Protein AF-A0A939MK99-F1 (afdb_monomer)

Radius of gyration: 21.75 Å; Cα contacts (8 Å, |Δi|>4): 8; chains: 1; bounding box: 47×18×62 Å

Foldseek 3Di:
DDPVVVVPPVVVVVVVVLVVVLVVVLVVDDPDPVSVVSVVVSVVVVVVVVVVVVVVVVVVVVVVVVVVVVVVVVVVVVVVD

Structure (mmCIF, N/CA/C/O backbone):
data_AF-A0A939MK99-F1
#
_entry.id   AF-A0A939MK99-F1
#
loop_
_atom_site.group_PDB
_atom_site.id
_atom_site.type_symbol
_atom_site.label_atom_id
_atom_site.label_alt_id
_atom_site.label_comp_id
_atom_site.label_asym_id
_atom_site.label_entity_id
_atom_site.label_seq_id
_atom_site.pdbx_PDB_ins_code
_atom_site.Cartn_x
_atom_site.Cartn_y
_atom_site.Cartn_z
_atom_site.occupancy
_atom_site.B_iso_or_equiv
_atom_site.auth_seq_id
_atom_site.auth_comp_id
_atom_site.auth_asym_id
_atom_site.auth_atom_id
_atom_site.pdbx_PDB_model_num
ATOM 1 N N . MET A 1 1 ? 22.740 -11.633 2.143 1.00 44.81 1 MET A N 1
ATOM 2 C CA . MET A 1 1 ? 21.695 -10.881 1.412 1.00 44.81 1 MET A CA 1
ATOM 3 C C . MET A 1 1 ? 21.046 -9.919 2.400 1.00 44.81 1 MET A C 1
ATOM 5 O O . MET A 1 1 ? 20.390 -10.378 3.322 1.00 44.81 1 MET A O 1
ATOM 9 N N . SER A 1 2 ? 21.363 -8.622 2.336 1.00 47.25 2 SER A 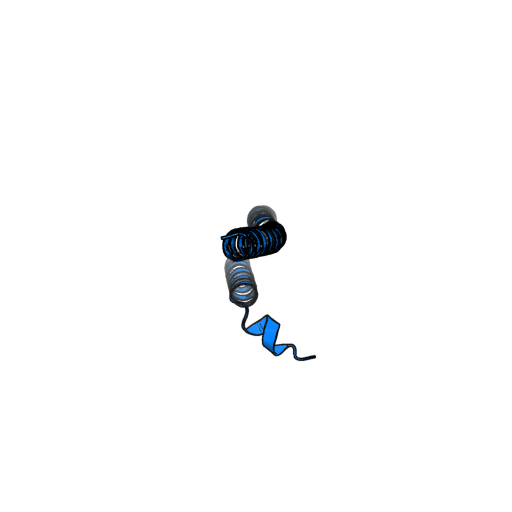N 1
ATOM 10 C CA . SER A 1 2 ? 21.066 -7.677 3.422 1.00 47.25 2 SER A CA 1
ATOM 11 C C . SER A 1 2 ? 19.629 -7.141 3.361 1.00 47.25 2 SER A C 1
ATOM 13 O O . SER A 1 2 ? 19.240 -6.454 2.419 1.00 47.25 2 SER A O 1
ATOM 15 N N . LEU A 1 3 ? 18.861 -7.394 4.426 1.00 54.47 3 LEU A N 1
ATOM 16 C CA . LEU A 1 3 ? 17.537 -6.805 4.684 1.00 54.47 3 LEU A CA 1
ATOM 17 C C .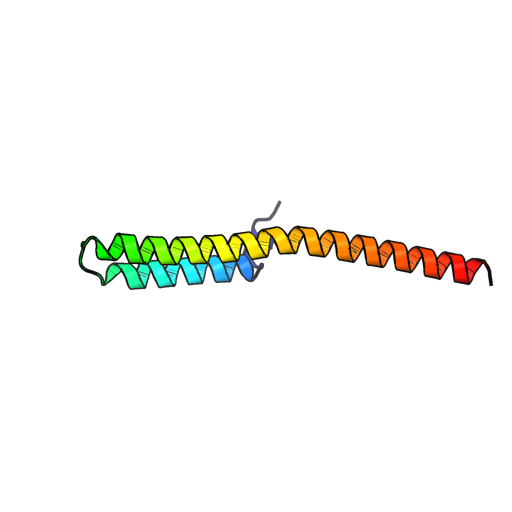 LEU A 1 3 ? 17.527 -5.260 4.612 1.00 54.47 3 LEU A C 1
ATOM 19 O O . LEU A 1 3 ? 16.485 -4.659 4.367 1.00 54.47 3 LEU A O 1
ATOM 23 N N . GLY A 1 4 ? 18.683 -4.606 4.780 1.00 54.44 4 GLY A N 1
ATOM 24 C CA . GLY A 1 4 ? 18.808 -3.143 4.800 1.00 54.44 4 GLY A CA 1
ATOM 25 C C . GLY A 1 4 ? 18.412 -2.426 3.502 1.00 54.44 4 GLY A C 1
ATOM 26 O O . GLY A 1 4 ? 18.072 -1.245 3.551 1.00 54.44 4 GLY A O 1
ATOM 27 N N . LYS A 1 5 ? 18.393 -3.120 2.352 1.00 55.72 5 LYS A N 1
ATOM 28 C CA . LYS A 1 5 ? 18.005 -2.519 1.060 1.00 55.72 5 LYS A CA 1
ATOM 29 C C . LYS A 1 5 ? 16.487 -2.329 0.914 1.00 55.72 5 LYS A C 1
ATOM 31 O O . LYS A 1 5 ? 16.053 -1.481 0.144 1.00 55.72 5 LYS A O 1
ATOM 36 N N . TYR A 1 6 ? 15.686 -3.078 1.674 1.00 52.91 6 TYR A N 1
ATOM 37 C CA . TYR A 1 6 ? 14.225 -2.950 1.670 1.00 52.91 6 TYR A CA 1
ATOM 38 C C . TYR A 1 6 ? 13.721 -1.939 2.706 1.00 52.91 6 TYR A C 1
ATOM 40 O O . TYR A 1 6 ? 12.696 -1.307 2.480 1.00 52.91 6 TYR A O 1
ATOM 48 N N . LEU A 1 7 ? 14.467 -1.712 3.796 1.00 54.50 7 LEU A N 1
ATOM 49 C CA . LEU A 1 7 ? 14.137 -0.679 4.788 1.00 54.50 7 LEU A CA 1
ATOM 50 C C . LEU A 1 7 ? 14.364 0.758 4.290 1.00 54.50 7 LEU A C 1
ATOM 52 O O . LEU A 1 7 ? 13.718 1.670 4.789 1.00 54.50 7 LEU A O 1
ATOM 56 N N . THR A 1 8 ? 15.251 0.979 3.317 1.00 55.75 8 THR A N 1
ATOM 57 C CA . THR A 1 8 ? 15.495 2.308 2.714 1.00 55.75 8 THR A CA 1
ATOM 58 C C . THR A 1 8 ? 14.555 2.633 1.556 1.00 55.75 8 THR A C 1
ATOM 60 O O . THR A 1 8 ? 14.600 3.736 1.013 1.00 55.75 8 THR A O 1
ATOM 63 N N . ASN A 1 9 ? 13.678 1.700 1.179 1.00 63.34 9 ASN A N 1
ATOM 64 C CA . ASN A 1 9 ? 12.660 1.963 0.182 1.00 63.34 9 ASN A CA 1
ATOM 65 C C . ASN A 1 9 ? 11.532 2.776 0.833 1.00 63.34 9 ASN A C 1
ATOM 67 O O . ASN A 1 9 ? 10.855 2.298 1.746 1.00 63.34 9 ASN A O 1
ATOM 71 N N . PHE A 1 10 ? 11.337 4.009 0.363 1.00 70.12 10 PHE A N 1
ATOM 72 C CA . PHE A 1 10 ? 10.327 4.944 0.869 1.00 70.12 10 PHE A CA 1
ATOM 73 C C . PHE A 1 10 ? 8.929 4.303 0.928 1.00 70.12 10 PHE A C 1
ATOM 75 O O . PHE A 1 10 ? 8.160 4.590 1.843 1.00 70.12 10 PHE A O 1
ATOM 82 N N . GLY A 1 11 ? 8.635 3.368 0.014 1.00 66.56 11 GLY A N 1
ATOM 83 C CA . GLY A 1 11 ? 7.387 2.603 0.003 1.00 66.56 11 GLY A CA 1
ATOM 84 C C . GLY A 1 11 ? 7.176 1.726 1.242 1.00 66.56 11 GLY A C 1
ATOM 85 O O . GLY A 1 11 ? 6.065 1.664 1.762 1.00 66.56 11 GLY A O 1
ATOM 86 N N . VAL A 1 12 ? 8.229 1.100 1.776 1.00 69.12 12 VAL A N 1
ATOM 87 C CA . VAL A 1 12 ? 8.136 0.258 2.984 1.00 69.12 12 VAL A CA 1
ATOM 88 C C . VAL A 1 12 ? 7.945 1.122 4.230 1.00 69.12 12 VAL A C 1
ATOM 90 O O . VAL A 1 12 ? 7.116 0.806 5.083 1.00 69.12 12 VAL A O 1
ATOM 93 N N . ILE A 1 13 ? 8.650 2.253 4.313 1.00 74.62 13 ILE A N 1
ATOM 94 C CA . ILE A 1 13 ? 8.487 3.222 5.407 1.00 74.62 13 ILE A CA 1
ATOM 95 C C . ILE A 1 13 ? 7.072 3.820 5.384 1.00 74.62 13 ILE A C 1
ATOM 97 O O . ILE A 1 13 ? 6.402 3.854 6.416 1.00 74.62 13 ILE A O 1
ATOM 101 N N . ALA A 1 14 ? 6.585 4.229 4.211 1.00 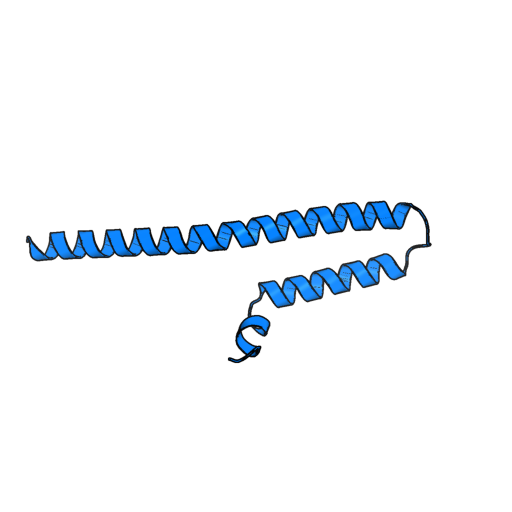71.56 14 ALA A N 1
ATOM 102 C CA . ALA A 1 14 ? 5.231 4.751 4.042 1.00 71.56 14 ALA A CA 1
ATOM 103 C C . ALA A 1 14 ? 4.160 3.706 4.405 1.00 71.56 14 ALA A C 1
ATOM 105 O O . ALA A 1 14 ? 3.186 4.045 5.078 1.00 71.56 14 ALA A O 1
ATOM 106 N N . ALA A 1 15 ? 4.364 2.434 4.041 1.00 75.50 15 ALA A N 1
ATOM 107 C CA . ALA A 1 15 ? 3.468 1.344 4.423 1.00 75.50 15 ALA A CA 1
ATOM 108 C C . ALA A 1 15 ? 3.421 1.136 5.948 1.00 75.50 15 ALA A C 1
ATOM 110 O O . ALA A 1 15 ? 2.336 1.004 6.515 1.00 75.50 15 ALA A O 1
ATOM 111 N N . LEU A 1 16 ? 4.574 1.167 6.628 1.00 77.44 16 LEU A N 1
ATOM 112 C CA . LEU A 1 16 ? 4.647 1.026 8.087 1.00 77.44 16 LEU A CA 1
ATOM 113 C C . LEU A 1 16 ? 4.009 2.213 8.823 1.00 77.44 16 LEU A C 1
ATOM 115 O O . LEU A 1 16 ? 3.265 2.008 9.784 1.00 77.44 16 LEU A O 1
ATOM 119 N N . ILE A 1 17 ? 4.242 3.446 8.361 1.00 78.94 17 ILE A N 1
ATOM 120 C CA . ILE A 1 17 ? 3.631 4.654 8.940 1.00 78.94 17 ILE A CA 1
ATOM 121 C C . ILE A 1 17 ? 2.113 4.655 8.709 1.00 78.94 17 ILE A C 1
ATOM 123 O O . ILE A 1 17 ? 1.353 4.931 9.640 1.00 78.94 17 ILE A O 1
ATOM 127 N N . GLY A 1 18 ? 1.659 4.287 7.507 1.00 72.81 18 GLY A N 1
ATOM 128 C CA . GLY A 1 18 ? 0.236 4.157 7.184 1.00 72.81 18 GLY A CA 1
ATOM 129 C C . GLY A 1 18 ? -0.468 3.101 8.041 1.00 72.81 18 GLY A C 1
ATOM 130 O O . GLY A 1 18 ? -1.544 3.359 8.581 1.00 72.81 18 GLY A O 1
ATOM 131 N N . ALA A 1 19 ? 0.164 1.940 8.237 1.00 74.31 19 ALA A N 1
ATOM 132 C CA . ALA A 1 19 ? -0.352 0.882 9.106 1.00 74.31 19 ALA A CA 1
ATOM 133 C C . ALA A 1 19 ? -0.428 1.322 10.579 1.00 74.31 19 ALA A C 1
ATOM 135 O O . ALA A 1 19 ? -1.442 1.093 11.244 1.00 74.31 19 ALA A O 1
ATOM 136 N N . ALA A 1 20 ? 0.606 2.003 11.084 1.00 75.56 20 ALA A N 1
ATOM 137 C CA . ALA A 1 20 ? 0.638 2.501 12.458 1.00 75.56 20 ALA A CA 1
ATOM 138 C C . ALA A 1 20 ? -0.413 3.600 12.715 1.00 75.56 20 ALA A C 1
ATOM 140 O O . ALA A 1 20 ? -1.073 3.586 13.758 1.00 75.56 20 ALA A O 1
ATOM 141 N N . GLY A 1 21 ? -0.609 4.518 11.762 1.00 73.12 21 GLY A N 1
ATOM 142 C CA . GLY A 1 21 ? -1.612 5.584 11.847 1.00 73.12 21 GLY A CA 1
ATOM 143 C C . GLY A 1 21 ? -3.036 5.0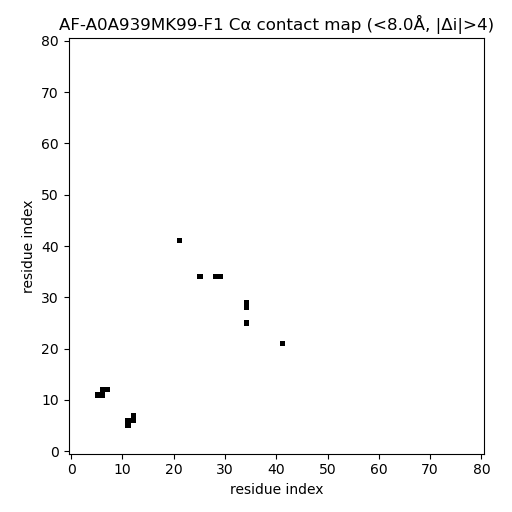39 11.954 1.00 73.12 21 GLY A C 1
ATOM 144 O O . GLY A 1 21 ? -3.778 5.407 12.867 1.00 73.12 21 GLY A O 1
ATOM 145 N N . THR A 1 22 ? -3.398 4.084 11.097 1.00 70.19 22 THR A N 1
ATOM 146 C CA . THR A 1 22 ? -4.736 3.470 11.124 1.00 70.19 22 THR A CA 1
ATOM 147 C C . THR A 1 22 ? -4.961 2.616 12.359 1.00 70.19 22 THR A C 1
ATOM 149 O O . THR A 1 22 ? -6.049 2.651 12.943 1.00 70.19 22 THR A O 1
ATOM 152 N N . PHE A 1 23 ? -3.944 1.875 12.801 1.00 70.44 23 PHE A N 1
ATOM 153 C CA . PHE A 1 23 ? -4.035 1.080 14.023 1.00 70.44 23 PHE A CA 1
ATOM 154 C C . PHE A 1 23 ? -4.303 1.961 15.253 1.00 70.44 23 PHE A C 1
ATOM 156 O O . PHE A 1 23 ? -5.167 1.649 16.073 1.00 70.44 23 PHE A O 1
ATOM 163 N N . ARG A 1 24 ? -3.625 3.110 15.346 1.00 69.44 24 ARG A N 1
ATOM 164 C CA . ARG A 1 24 ? -3.806 4.071 16.442 1.00 69.44 24 ARG A CA 1
ATOM 165 C C . ARG A 1 24 ? -5.164 4.780 16.373 1.00 69.44 24 ARG A C 1
ATOM 167 O O . ARG A 1 24 ? -5.824 4.918 17.399 1.00 69.44 24 ARG A O 1
ATOM 174 N N . GLN A 1 25 ? -5.625 5.130 15.170 1.00 67.69 25 GLN A N 1
ATOM 175 C CA . GLN A 1 25 ? -6.957 5.705 14.930 1.00 67.69 25 GLN A CA 1
ATOM 176 C C . GLN A 1 25 ? -8.085 4.732 15.322 1.00 67.69 25 GLN A C 1
ATOM 178 O O . GLN A 1 25 ? -9.101 5.140 15.879 1.00 67.69 25 GLN A O 1
ATOM 183 N N . THR A 1 26 ? -7.908 3.430 15.067 1.00 64.12 26 THR A N 1
ATOM 184 C CA . THR A 1 26 ? -8.918 2.404 15.385 1.00 64.12 26 THR A CA 1
ATOM 185 C C . THR A 1 26 ? -8.898 1.932 16.840 1.00 64.12 26 THR A C 1
ATOM 187 O O . THR A 1 26 ? -9.871 1.310 17.266 1.00 64.12 26 THR A O 1
ATOM 190 N N . GLN A 1 27 ? -7.862 2.248 17.629 1.00 65.94 27 GLN A N 1
ATOM 191 C CA . GLN A 1 27 ? -7.830 1.949 19.069 1.00 65.94 27 GLN A CA 1
ATOM 192 C C . GLN A 1 27 ? -8.754 2.842 19.909 1.00 65.94 27 GLN A C 1
ATOM 194 O O . GLN A 1 27 ? -9.244 2.387 20.939 1.00 65.94 27 GLN A O 1
ATOM 199 N N . ALA A 1 28 ? -9.019 4.079 19.483 1.00 64.56 28 ALA A N 1
ATOM 200 C CA . ALA A 1 28 ? -9.897 5.001 20.212 1.00 64.56 28 ALA A CA 1
ATOM 201 C C . ALA A 1 28 ? -11.397 4.728 19.982 1.00 64.56 28 ALA A C 1
ATOM 203 O O . ALA A 1 28 ? -12.247 5.400 20.564 1.00 64.56 28 ALA A O 1
ATOM 204 N N . MET A 1 29 ? -11.737 3.767 19.115 1.00 58.88 29 MET A N 1
ATOM 205 C CA . MET A 1 29 ? -13.113 3.524 18.695 1.00 58.88 29 MET A CA 1
ATOM 206 C C . MET A 1 29 ? -13.767 2.433 19.564 1.00 58.88 29 MET A C 1
ATOM 208 O O . MET A 1 29 ? -13.175 1.361 19.734 1.00 58.88 29 MET A O 1
ATOM 212 N N . PRO A 1 30 ? -14.989 2.661 20.086 1.00 69.88 30 PRO A N 1
ATOM 213 C CA . PRO A 1 30 ? -15.781 1.621 20.738 1.00 69.88 30 PRO A CA 1
ATOM 214 C C . PRO A 1 30 ? -15.902 0.386 19.835 1.00 69.88 30 PRO A C 1
ATOM 216 O O . PRO A 1 30 ?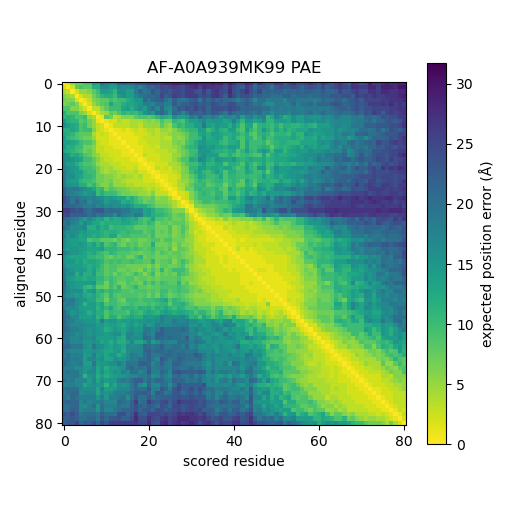 -15.930 0.510 18.607 1.00 69.88 30 PRO A O 1
ATOM 219 N N . LYS A 1 31 ? -15.925 -0.811 20.435 1.00 66.56 31 LYS A N 1
ATOM 220 C CA . LYS A 1 31 ? -16.003 -2.120 19.754 1.00 66.56 31 LYS A CA 1
ATOM 221 C C . LYS A 1 31 ? -17.381 -2.332 19.102 1.00 66.56 31 LYS A C 1
ATOM 223 O O . LYS A 1 31 ? -18.105 -3.251 19.454 1.00 66.56 31 LYS A O 1
ATOM 228 N N . ASP A 1 32 ? -17.707 -1.505 18.121 1.00 75.25 32 ASP A N 1
ATOM 229 C CA . ASP A 1 32 ? -18.946 -1.576 17.357 1.00 75.25 32 ASP A CA 1
ATOM 230 C C . ASP A 1 32 ? -18.663 -1.913 15.895 1.00 75.25 32 ASP A C 1
ATOM 232 O O . ASP A 1 32 ? -17.563 -1.697 15.378 1.00 75.25 32 ASP A O 1
ATOM 236 N N . TRP A 1 33 ? -19.695 -2.397 15.202 1.00 81.31 33 TRP A N 1
ATOM 237 C CA . TRP A 1 33 ? -19.698 -2.750 13.776 1.00 81.31 33 TRP A CA 1
ATOM 238 C C . TRP A 1 33 ? -19.049 -1.691 12.855 1.00 81.31 33 TRP A C 1
ATOM 240 O O . TRP A 1 33 ? -18.495 -2.024 11.807 1.00 81.31 33 TRP A O 1
ATOM 250 N N . ARG A 1 34 ? -19.028 -0.421 13.290 1.00 78.56 34 ARG A N 1
ATOM 251 C CA . ARG A 1 34 ? -18.322 0.711 12.663 1.00 78.56 34 ARG A CA 1
ATOM 252 C C . ARG A 1 34 ? -16.831 0.450 12.436 1.00 78.56 34 ARG A C 1
ATOM 254 O O . ARG A 1 34 ? -16.291 0.880 11.419 1.00 78.56 34 ARG A O 1
ATOM 261 N N . ARG A 1 35 ? -16.168 -0.289 13.332 1.00 75.75 35 ARG A N 1
ATOM 262 C CA . ARG A 1 35 ? -14.748 -0.641 13.195 1.00 75.75 35 ARG A CA 1
ATOM 263 C C . ARG A 1 35 ? -14.493 -1.488 11.949 1.00 75.75 35 ARG A C 1
ATOM 265 O O . ARG A 1 35 ? -13.484 -1.265 11.289 1.00 75.75 35 ARG A O 1
ATOM 272 N N . PHE A 1 36 ? -15.397 -2.409 11.604 1.00 81.69 36 PHE A N 1
ATOM 273 C CA . PHE A 1 36 ? -15.255 -3.240 10.404 1.00 81.69 36 PHE A CA 1
ATOM 274 C C . PHE A 1 36 ? -15.420 -2.426 9.122 1.00 81.69 36 PHE A C 1
ATOM 276 O O . PHE A 1 36 ? -14.679 -2.649 8.173 1.00 81.69 36 PHE A O 1
ATOM 283 N N . VAL A 1 37 ? -16.323 -1.440 9.111 1.00 84.12 37 VAL A N 1
ATOM 284 C CA . VAL A 1 37 ? -16.499 -0.537 7.961 1.00 84.12 37 VAL A CA 1
ATOM 285 C C . VAL A 1 37 ? -15.246 0.311 7.746 1.00 84.12 37 VAL A C 1
ATOM 287 O O . VAL A 1 37 ? -14.730 0.373 6.634 1.00 84.12 37 VAL A O 1
ATOM 290 N N . VAL A 1 38 ? -14.708 0.908 8.815 1.00 81.88 38 VAL A N 1
ATOM 291 C CA . VAL A 1 38 ? -13.472 1.709 8.747 1.00 81.88 38 VAL A CA 1
ATOM 292 C C . VAL A 1 38 ? -12.287 0.854 8.295 1.00 81.88 38 VAL A C 1
ATOM 294 O O . VAL A 1 38 ? -11.530 1.271 7.421 1.00 81.88 38 VAL A O 1
ATOM 297 N N . TRP A 1 39 ? -12.152 -0.362 8.833 1.00 81.12 39 TRP A N 1
ATOM 298 C CA . TRP A 1 39 ? -11.120 -1.303 8.396 1.00 81.12 39 TRP A CA 1
ATOM 299 C C . TRP A 1 39 ? -11.309 -1.758 6.948 1.00 81.12 39 TRP A C 1
ATOM 301 O O . TRP A 1 39 ? -10.318 -1.895 6.239 1.00 81.12 39 TRP A O 1
ATOM 311 N N . GLY A 1 40 ? -12.547 -1.936 6.485 1.00 86.38 40 GLY A N 1
ATOM 312 C CA . GLY A 1 40 ? -12.854 -2.279 5.097 1.00 86.38 40 GLY A CA 1
ATOM 313 C C . GLY A 1 40 ? -12.454 -1.173 4.122 1.00 86.38 40 GLY A C 1
ATOM 314 O O . GLY A 1 40 ? -11.764 -1.444 3.141 1.00 86.38 40 GLY A O 1
ATOM 315 N N . VAL A 1 41 ? -12.808 0.081 4.420 1.00 85.44 41 VAL A N 1
ATOM 316 C CA . VAL A 1 41 ? -12.419 1.242 3.598 1.00 85.44 41 VAL A CA 1
ATOM 317 C C . VAL A 1 41 ? -10.903 1.435 3.607 1.00 85.44 41 VAL A C 1
ATOM 319 O O . VAL A 1 41 ? -10.304 1.670 2.558 1.00 85.44 41 VAL A O 1
ATOM 322 N N . TRP A 1 42 ? -10.260 1.286 4.767 1.00 83.12 42 TRP A N 1
ATOM 323 C CA . TRP A 1 42 ? -8.806 1.379 4.851 1.00 83.12 42 TRP A CA 1
ATOM 324 C C . TRP A 1 42 ? -8.102 0.262 4.068 1.00 83.12 42 TRP A C 1
ATOM 326 O O . TRP A 1 42 ? -7.176 0.542 3.308 1.00 83.12 42 TRP A O 1
ATOM 336 N N . ALA A 1 43 ? -8.565 -0.986 4.193 1.00 82.31 43 ALA A N 1
ATOM 337 C CA . ALA A 1 43 ? -8.019 -2.122 3.455 1.00 82.31 43 ALA A CA 1
ATOM 338 C C . ALA A 1 43 ? -8.214 -1.971 1.939 1.00 82.31 43 ALA A C 1
ATOM 340 O O . ALA A 1 43 ? -7.305 -2.294 1.176 1.00 82.31 43 ALA A O 1
ATOM 341 N N . ALA A 1 44 ? -9.352 -1.428 1.497 1.00 88.44 44 ALA A N 1
ATOM 342 C CA . ALA A 1 44 ? -9.583 -1.106 0.091 1.00 88.44 44 ALA A CA 1
ATOM 343 C C . ALA A 1 44 ? -8.591 -0.048 -0.424 1.00 88.44 44 ALA A C 1
ATOM 345 O O . ALA A 1 44 ? -8.021 -0.218 -1.501 1.00 88.44 44 ALA A O 1
ATOM 346 N N . GLY A 1 45 ? -8.326 1.002 0.363 1.00 84.94 45 GLY A N 1
ATOM 347 C CA . GLY A 1 45 ? -7.303 2.002 0.041 1.00 84.94 45 GLY A CA 1
ATOM 348 C C . GLY A 1 45 ? -5.901 1.396 -0.050 1.00 84.94 45 GLY A C 1
ATOM 349 O O . GLY A 1 45 ? -5.189 1.638 -1.023 1.00 84.94 45 GLY A O 1
ATOM 350 N N . LEU A 1 46 ? -5.537 0.541 0.912 1.00 81.75 46 LEU A N 1
ATOM 351 C CA . LEU A 1 46 ? -4.258 -0.170 0.911 1.00 81.75 46 LEU A CA 1
ATOM 352 C C . LEU A 1 46 ? -4.109 -1.061 -0.329 1.00 81.75 46 LEU A C 1
ATOM 354 O O . LEU A 1 46 ? -3.075 -1.014 -0.990 1.00 81.75 46 LEU A O 1
ATOM 358 N N . LEU A 1 47 ? -5.144 -1.832 -0.676 1.00 87.00 47 LEU A N 1
ATOM 359 C CA . LEU A 1 47 ? -5.164 -2.662 -1.882 1.00 87.00 47 LEU A CA 1
ATOM 360 C C . LEU A 1 47 ? -4.959 -1.829 -3.145 1.00 87.00 47 LEU A C 1
ATOM 362 O O . LEU A 1 47 ? -4.177 -2.222 -4.006 1.00 87.00 47 LEU A O 1
ATOM 366 N N . LEU A 1 48 ? -5.619 -0.673 -3.246 1.00 83.75 48 LEU A N 1
ATOM 367 C CA . LEU A 1 48 ? -5.490 0.207 -4.403 1.00 83.75 48 LEU A CA 1
ATOM 368 C C . LEU A 1 48 ? -4.061 0.751 -4.541 1.00 83.75 48 LEU A C 1
ATOM 370 O O . LEU A 1 48 ? -3.501 0.754 -5.635 1.00 83.75 48 LEU A O 1
ATOM 374 N N . THR A 1 49 ? -3.446 1.161 -3.428 1.00 83.75 49 THR A N 1
ATOM 375 C CA . THR A 1 49 ? -2.049 1.616 -3.413 1.00 83.75 49 THR A CA 1
ATOM 376 C C . THR A 1 49 ? -1.089 0.490 -3.786 1.00 83.75 49 THR A C 1
ATOM 378 O O . THR A 1 49 ? -0.217 0.691 -4.628 1.00 83.75 49 THR A O 1
ATOM 381 N N . VAL A 1 50 ? -1.258 -0.703 -3.210 1.00 79.62 50 VAL A N 1
ATOM 382 C CA . VAL A 1 50 ? -0.416 -1.868 -3.525 1.00 79.62 50 VAL A CA 1
ATOM 383 C C . VAL A 1 50 ? -0.574 -2.275 -4.990 1.00 79.62 50 VAL A C 1
ATOM 385 O O . VAL A 1 50 ? 0.427 -2.545 -5.645 1.00 79.62 50 VAL A O 1
ATOM 388 N N . ALA A 1 51 ? -1.793 -2.254 -5.535 1.00 80.00 51 ALA A N 1
ATOM 389 C CA . ALA A 1 51 ? -2.040 -2.515 -6.951 1.00 80.00 51 ALA A CA 1
ATOM 390 C C . ALA A 1 51 ? -1.353 -1.480 -7.856 1.00 80.00 51 ALA A C 1
ATOM 392 O O . ALA A 1 51 ? -0.778 -1.853 -8.876 1.00 80.00 51 ALA A O 1
ATOM 393 N N . GLY A 1 52 ? -1.363 -0.200 -7.468 1.00 79.38 52 GLY A N 1
ATOM 394 C CA . GLY A 1 52 ? -0.636 0.859 -8.171 1.00 79.38 52 GLY A CA 1
ATOM 395 C C . GLY A 1 52 ? 0.877 0.628 -8.180 1.00 79.38 52 GLY A C 1
ATOM 396 O O . GLY A 1 52 ? 1.498 0.689 -9.237 1.00 79.38 52 GLY A O 1
ATOM 397 N N . VAL A 1 53 ? 1.460 0.280 -7.029 1.00 73.69 53 VAL A N 1
ATOM 398 C CA . VAL A 1 53 ? 2.900 -0.017 -6.918 1.00 73.69 53 VAL A CA 1
ATOM 399 C C . VAL A 1 53 ? 3.276 -1.280 -7.694 1.00 73.69 53 VAL A C 1
ATOM 401 O O . VAL A 1 53 ? 4.288 -1.278 -8.387 1.00 73.69 53 VAL A O 1
ATOM 404 N N . ALA A 1 54 ? 2.460 -2.335 -7.628 1.00 74.69 54 ALA A N 1
ATOM 405 C CA . ALA A 1 54 ? 2.698 -3.572 -8.371 1.00 74.69 54 ALA A CA 1
ATOM 406 C C . ALA A 1 54 ? 2.713 -3.333 -9.888 1.00 74.69 54 ALA A C 1
ATOM 408 O O . ALA A 1 54 ? 3.579 -3.863 -10.580 1.00 74.69 54 ALA A O 1
ATOM 409 N N . LYS A 1 55 ? 1.811 -2.482 -10.393 1.00 70.12 55 LYS A N 1
ATOM 410 C CA . LYS A 1 55 ? 1.788 -2.099 -11.811 1.00 70.12 55 LYS A CA 1
ATOM 411 C C . LYS A 1 55 ? 2.978 -1.221 -12.204 1.00 70.12 55 LYS A C 1
ATOM 413 O O . LYS A 1 55 ? 3.521 -1.374 -13.290 1.00 70.12 55 LYS A O 1
ATOM 418 N N . GLN A 1 56 ? 3.418 -0.344 -11.304 1.00 63.34 56 GLN A N 1
ATOM 419 C CA . GLN A 1 56 ? 4.552 0.544 -11.551 1.00 63.34 56 GLN A CA 1
ATOM 420 C C . GLN A 1 56 ? 5.881 -0.213 -11.719 1.00 63.34 56 GLN A C 1
ATOM 422 O O . GLN A 1 56 ? 6.738 0.231 -12.481 1.00 63.34 56 GLN A O 1
ATOM 427 N N . SER A 1 57 ? 6.049 -1.370 -11.067 1.00 61.62 57 SER A N 1
ATOM 428 C CA . SER A 1 57 ? 7.206 -2.251 -11.299 1.00 61.62 57 SER A CA 1
ATOM 429 C C . SER A 1 57 ? 7.297 -2.754 -12.745 1.00 61.62 57 SER A C 1
ATOM 431 O O . SER A 1 57 ? 8.394 -2.764 -13.301 1.00 61.62 57 SER A O 1
ATOM 433 N N . ASP A 1 58 ? 6.166 -3.119 -13.358 1.00 61.19 58 ASP A N 1
ATOM 434 C CA . ASP A 1 58 ? 6.127 -3.602 -14.746 1.00 61.19 58 ASP A CA 1
ATOM 435 C C . ASP A 1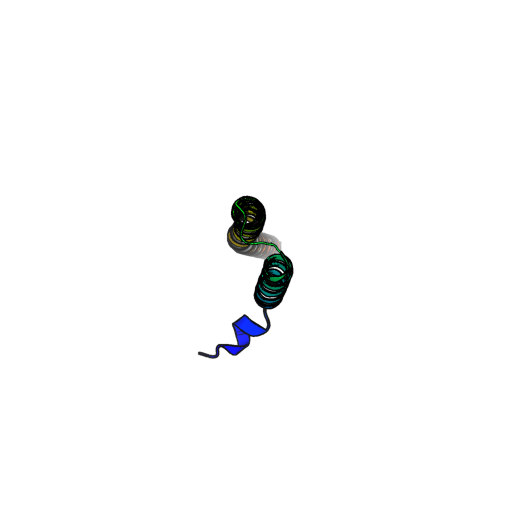 58 ? 6.409 -2.466 -15.745 1.00 61.19 58 ASP A C 1
ATOM 437 O O . ASP A 1 58 ? 7.114 -2.659 -16.741 1.00 61.19 58 ASP A O 1
ATOM 441 N N . ASP A 1 59 ? 5.915 -1.257 -15.463 1.00 60.22 59 ASP A N 1
ATOM 442 C CA . ASP A 1 59 ? 6.123 -0.082 -16.318 1.00 60.22 59 ASP A CA 1
ATOM 443 C C . ASP A 1 59 ? 7.599 0.369 -16.338 1.00 60.22 59 ASP A C 1
ATOM 445 O O . ASP A 1 59 ? 8.128 0.736 -17.392 1.00 60.22 59 ASP A O 1
ATOM 449 N N . GLU A 1 60 ? 8.312 0.292 -15.206 1.00 61.53 60 GLU A N 1
ATOM 450 C CA . GLU A 1 60 ? 9.741 0.637 -15.144 1.00 61.53 60 GLU A CA 1
ATOM 451 C C . GLU A 1 60 ? 10.627 -0.305 -15.973 1.00 61.53 60 GLU A C 1
ATOM 453 O O . GLU A 1 60 ? 11.669 0.111 -16.495 1.00 61.53 60 GLU A O 1
ATOM 458 N N . GLU A 1 61 ? 10.253 -1.579 -16.081 1.00 61.53 61 GLU A N 1
ATOM 459 C CA . GLU A 1 61 ? 10.994 -2.570 -16.864 1.00 61.53 61 GLU A CA 1
ATOM 460 C C . GLU A 1 61 ? 10.752 -2.370 -18.369 1.00 61.53 61 GLU A C 1
ATOM 462 O O . GLU A 1 61 ? 11.697 -2.397 -19.169 1.00 61.53 61 GLU A O 1
ATOM 467 N N . GLN A 1 62 ? 9.519 -2.019 -18.747 1.00 61.78 62 GLN A N 1
ATOM 468 C CA . GLN A 1 62 ? 9.162 -1.650 -20.119 1.00 61.78 62 GLN A CA 1
ATOM 469 C C . GLN A 1 62 ? 9.835 -0.345 -20.575 1.00 61.78 62 GLN A C 1
ATOM 471 O O . GLN A 1 62 ? 10.351 -0.276 -21.69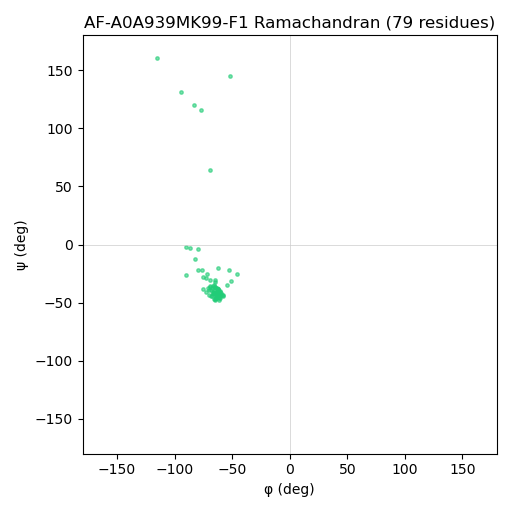6 1.00 61.78 62 GLN A O 1
ATOM 476 N N . GLU A 1 63 ? 9.909 0.681 -19.719 1.00 65.56 63 GLU A N 1
ATOM 477 C CA . GLU A 1 63 ? 10.575 1.945 -20.069 1.00 65.56 63 GLU A CA 1
ATOM 478 C C . GLU A 1 63 ? 12.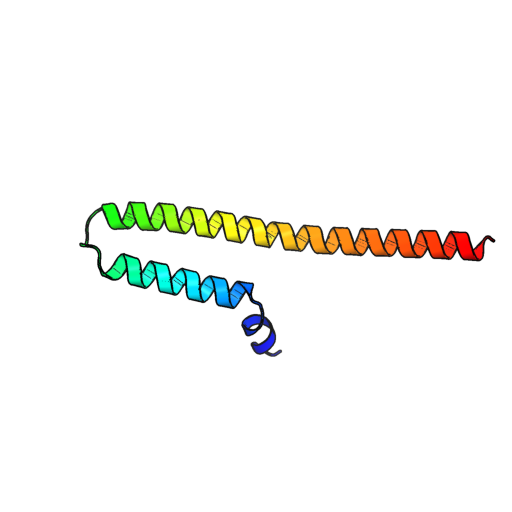095 1.758 -20.247 1.00 65.56 63 GLU A C 1
ATOM 480 O O . GLU A 1 63 ? 12.711 2.363 -21.136 1.00 65.56 63 GLU A O 1
ATOM 485 N N . LYS A 1 64 ? 12.717 0.877 -19.450 1.00 71.19 64 LYS A N 1
ATOM 486 C CA . LYS A 1 64 ? 14.139 0.518 -19.594 1.00 71.19 64 LYS A CA 1
ATOM 487 C C . LYS A 1 64 ? 14.402 -0.220 -20.905 1.00 71.19 64 LYS A C 1
ATOM 489 O O . LYS A 1 64 ? 15.301 0.192 -21.642 1.00 71.19 64 LYS A O 1
ATOM 494 N N . ALA A 1 65 ? 13.583 -1.216 -21.246 1.00 70.94 65 ALA A N 1
ATOM 495 C CA . ALA A 1 65 ? 13.681 -1.934 -22.518 1.00 70.94 65 ALA A CA 1
ATOM 496 C C . ALA A 1 65 ? 13.500 -0.993 -23.728 1.00 70.94 65 ALA A C 1
ATOM 498 O O . ALA A 1 65 ? 14.275 -1.042 -24.689 1.00 70.94 65 ALA A O 1
ATOM 499 N N . ALA A 1 66 ? 12.547 -0.057 -23.654 1.00 75.38 66 ALA A N 1
ATOM 500 C CA . ALA A 1 66 ? 12.331 0.950 -24.692 1.00 75.38 66 ALA A CA 1
ATOM 501 C C . ALA A 1 66 ? 13.525 1.917 -24.834 1.00 75.38 66 ALA A C 1
ATOM 503 O O . ALA A 1 66 ? 13.947 2.232 -25.954 1.00 75.38 66 ALA A O 1
ATOM 504 N N . ARG A 1 67 ? 14.126 2.364 -23.720 1.00 75.88 67 ARG A N 1
ATOM 505 C CA . ARG A 1 67 ? 15.342 3.200 -23.745 1.00 75.88 67 ARG A CA 1
ATOM 506 C C . ARG A 1 67 ? 16.546 2.458 -24.314 1.00 75.88 67 ARG A C 1
ATOM 508 O O . ARG A 1 67 ? 17.360 3.077 -25.006 1.00 75.88 67 ARG A O 1
ATOM 515 N N . GLU A 1 68 ? 16.686 1.166 -24.044 1.00 77.38 68 GLU A N 1
ATOM 516 C CA . GLU A 1 68 ? 17.766 0.349 -24.601 1.00 77.38 68 GLU A CA 1
ATOM 517 C C . GLU A 1 68 ? 17.604 0.140 -26.107 1.00 77.38 68 GLU A C 1
ATOM 519 O O . GLU A 1 68 ? 18.559 0.384 -26.852 1.00 77.38 68 GLU A O 1
ATOM 524 N N . ALA A 1 69 ? 16.392 -0.167 -26.575 1.00 76.44 69 ALA A N 1
ATOM 525 C CA . ALA A 1 69 ? 16.080 -0.260 -28.000 1.00 76.44 69 ALA A CA 1
ATOM 526 C C . ALA A 1 69 ? 16.373 1.060 -28.741 1.00 76.44 69 ALA A C 1
ATOM 528 O O . ALA A 1 69 ? 17.034 1.069 -29.784 1.00 76.44 69 ALA A O 1
ATOM 529 N N . GLN A 1 70 ? 15.988 2.204 -28.162 1.00 80.44 70 GLN A N 1
ATOM 530 C CA . GLN A 1 70 ? 16.297 3.521 -28.735 1.00 80.44 70 GLN A CA 1
ATOM 531 C C . GLN A 1 70 ? 17.801 3.826 -28.757 1.00 80.44 70 GLN A C 1
ATOM 533 O O . GLN A 1 70 ? 18.305 4.438 -29.705 1.00 80.44 70 GLN A O 1
ATOM 538 N N . ARG A 1 71 ? 18.545 3.415 -27.723 1.00 80.38 71 ARG A N 1
ATOM 539 C CA . ARG A 1 71 ? 20.006 3.577 -27.680 1.00 80.38 71 ARG A CA 1
ATOM 540 C C . ARG A 1 71 ? 20.691 2.733 -28.749 1.00 80.38 71 ARG A C 1
ATOM 542 O O . ARG A 1 71 ? 21.637 3.223 -29.365 1.00 80.38 71 ARG A O 1
ATOM 549 N N . GLN A 1 72 ? 20.222 1.511 -28.990 1.00 80.25 72 GLN A N 1
ATOM 550 C CA . GLN A 1 72 ? 20.759 0.650 -30.044 1.00 80.25 72 GLN A CA 1
ATOM 551 C C . GLN A 1 72 ? 20.462 1.208 -31.440 1.00 80.25 72 GLN A C 1
ATOM 553 O O . GLN A 1 72 ? 21.385 1.334 -32.244 1.00 80.25 72 GLN A O 1
ATOM 558 N N . ALA A 1 73 ? 19.233 1.668 -31.688 1.00 80.50 73 ALA A N 1
ATOM 559 C CA . ALA A 1 73 ? 18.861 2.301 -32.954 1.00 80.50 73 ALA A CA 1
ATOM 560 C C . ALA A 1 73 ? 19.716 3.547 -33.257 1.00 80.50 73 ALA A C 1
ATOM 562 O O . ALA A 1 73 ? 20.235 3.703 -34.362 1.00 80.50 73 ALA A O 1
ATOM 563 N N . LYS A 1 74 ? 19.949 4.409 -32.255 1.00 81.62 74 LYS A N 1
ATOM 564 C CA . LYS A 1 74 ? 20.820 5.590 -32.411 1.00 81.62 74 LYS A CA 1
ATOM 565 C C . LYS A 1 74 ? 22.285 5.227 -32.666 1.00 81.62 74 LYS A C 1
ATOM 567 O O . LYS A 1 74 ? 22.961 5.953 -33.391 1.00 81.62 74 LYS A O 1
ATOM 572 N N . LYS A 1 75 ? 22.789 4.139 -32.074 1.00 83.25 75 LYS A N 1
ATOM 573 C CA . LYS A 1 75 ? 24.154 3.647 -32.324 1.00 83.25 75 LYS A CA 1
ATOM 574 C C . LYS A 1 75 ? 24.293 3.070 -33.734 1.00 83.25 75 LYS A C 1
ATOM 576 O O . LYS A 1 75 ? 25.256 3.411 -34.407 1.00 83.25 75 LYS A O 1
ATOM 581 N N . ALA A 1 76 ? 23.322 2.283 -34.196 1.00 75.94 76 ALA A N 1
ATOM 582 C CA . ALA A 1 76 ? 23.305 1.728 -35.550 1.00 75.94 76 ALA A CA 1
ATOM 583 C C . ALA A 1 76 ? 23.264 2.829 -36.622 1.00 75.94 76 ALA A C 1
ATOM 585 O O . ALA A 1 76 ? 24.032 2.800 -37.577 1.00 75.94 76 ALA A O 1
ATOM 586 N N . LEU A 1 77 ? 22.441 3.860 -36.410 1.00 77.31 77 LEU A N 1
ATOM 587 C CA . LEU A 1 77 ? 22.324 4.990 -37.334 1.00 77.31 77 LEU A CA 1
ATOM 588 C C . LEU A 1 77 ? 23.583 5.875 -37.358 1.00 77.31 77 LEU A C 1
ATOM 590 O O . LEU A 1 77 ? 23.913 6.445 -38.391 1.00 77.31 77 LEU A O 1
ATOM 594 N N . LYS A 1 78 ? 24.310 5.966 -36.235 1.00 77.31 78 LYS A N 1
ATOM 595 C CA . LYS A 1 78 ? 25.629 6.617 -36.177 1.00 77.31 78 LYS A CA 1
ATOM 596 C C . LYS A 1 78 ? 26.755 5.779 -36.785 1.00 77.31 78 LYS A C 1
ATOM 598 O O . LYS A 1 78 ? 27.732 6.366 -37.210 1.00 77.31 78 LYS A O 1
ATOM 603 N N . ALA A 1 79 ? 26.646 4.453 -36.786 1.00 73.12 79 ALA A N 1
ATOM 604 C CA . ALA A 1 79 ? 27.632 3.565 -37.404 1.00 73.12 79 ALA A CA 1
ATOM 605 C C . ALA A 1 79 ? 27.459 3.461 -38.931 1.00 73.12 79 ALA A C 1
ATOM 607 O O . ALA A 1 79 ? 28.397 3.096 -39.628 1.00 73.12 79 ALA A O 1
ATOM 608 N N . ALA A 1 80 ? 26.264 3.775 -39.437 1.00 69.75 80 ALA A N 1
ATOM 609 C CA . ALA A 1 80 ? 25.940 3.807 -40.862 1.00 69.75 80 ALA A CA 1
ATOM 610 C C . ALA A 1 80 ? 26.186 5.176 -41.532 1.00 69.75 80 ALA A C 1
ATOM 612 O O . ALA A 1 80 ? 25.944 5.310 -42.730 1.00 69.75 80 ALA A O 1
ATOM 613 N N . ARG A 1 81 ? 26.613 6.190 -40.767 1.00 58.72 81 ARG A N 1
ATOM 614 C CA . ARG A 1 81 ? 26.912 7.549 -41.234 1.00 58.72 81 ARG A CA 1
ATOM 615 C C . ARG A 1 81 ? 28.408 7.808 -41.169 1.00 58.72 81 ARG A C 1
ATOM 617 O O . ARG A 1 81 ? 28.896 8.490 -42.093 1.00 58.72 81 ARG A O 1
#

Mean predicted aligned error: 12.99 Å

Organism: NCBI:txid1983706

pLDDT: mean 72.06, std 9.84, range [44.81, 88.44]

Sequence (81 aa):
MSLGKYLTNFGVIAALIGAAGTFRQTQAMPKDWRRFVVWGVWAAGLLLTVAGVAKQSDDEEQEKAAREAQRQAKKALKAAR

Solvent-accessible surface area (backbone atoms only — not comparable to full-atom values): 4692 Å² total; per-residue (Å²): 135,72,71,66,69,56,67,71,34,66,67,52,50,51,50,52,50,53,52,52,53,53,53,58,63,57,66,80,49,72,100,45,77,64,54,57,54,53,49,49,56,50,50,51,51,51,50,52,52,50,52,52,53,60,51,48,58,58,51,56,53,51,52,49,54,52,53,50,54,51,50,49,53,54,49,53,56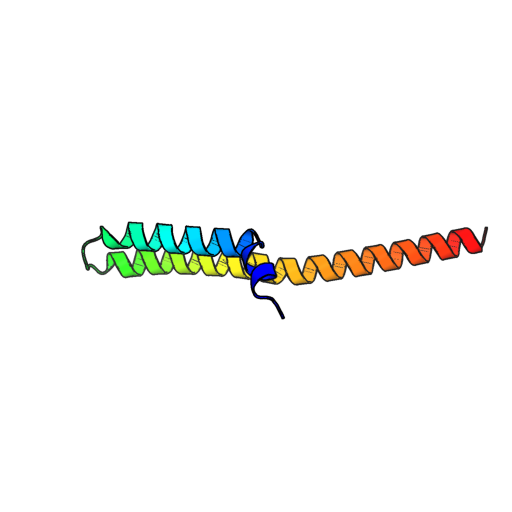,59,74,77,105

Nearest PDB structures (foldseek):
  3k6c-assembly1_A  TM=3.750E-01  e=6.755E+00  Nitrosomonas europaea
  5ip0-assembly1_D  TM=3.855E-01  e=7.322E+00  Aeromonas hydrophila

Secondary structure (DSSP, 8-state):
--THHHHT-HHHHHHHHHHHHHHHHHHTS-SSTHHHHHHHHHHHHHHHHHHHHHHHHHHHHHHHHHHHHHHHHHHHHHH--